Protein AF-A0A5M8QK74-F1 (afdb_monomer)

Organism: NCBI:txid2599924

Structure (mmCIF, N/CA/C/O backbone):
data_AF-A0A5M8QK74-F1
#
_entry.id   AF-A0A5M8QK74-F1
#
loop_
_atom_site.group_PDB
_atom_site.id
_atom_site.type_symbol
_atom_site.label_atom_id
_atom_site.label_alt_id
_atom_site.label_comp_id
_atom_site.label_asym_id
_atom_site.label_entity_id
_atom_site.label_seq_id
_atom_site.pdbx_PDB_ins_code
_atom_site.Cartn_x
_atom_site.Cartn_y
_atom_site.Cartn_z
_atom_site.occupancy
_atom_site.B_iso_or_equiv
_atom_site.auth_seq_id
_atom_site.auth_comp_id
_atom_site.auth_asym_id
_atom_site.auth_atom_id
_atom_site.pdbx_PDB_model_num
ATOM 1 N N . MET A 1 1 ? 12.261 -15.700 -29.988 1.00 58.34 1 MET A N 1
ATOM 2 C CA . MET A 1 1 ? 12.364 -14.852 -28.779 1.00 58.34 1 MET A CA 1
ATOM 3 C C . MET A 1 1 ? 12.020 -13.424 -29.218 1.00 58.34 1 MET A C 1
ATOM 5 O O . MET A 1 1 ? 11.714 -13.275 -30.399 1.00 58.34 1 MET A O 1
ATOM 9 N N . PRO A 1 2 ? 11.923 -12.381 -28.375 1.00 61.53 2 PRO A N 1
ATOM 10 C CA . PRO A 1 2 ? 11.774 -11.027 -28.904 1.00 61.53 2 PRO A CA 1
ATOM 11 C C . PRO A 1 2 ? 13.065 -10.671 -29.660 1.00 61.53 2 PRO A C 1
ATOM 13 O O . PRO A 1 2 ? 14.041 -10.222 -29.075 1.00 61.53 2 PRO A O 1
ATOM 16 N N . GLU A 1 3 ? 13.102 -10.943 -30.965 1.00 70.06 3 GLU A N 1
ATOM 17 C CA . GLU A 1 3 ? 14.288 -10.714 -31.807 1.00 70.06 3 GLU A CA 1
ATOM 18 C C . GLU A 1 3 ? 14.512 -9.213 -32.080 1.00 70.06 3 GLU A C 1
ATOM 20 O O . GLU A 1 3 ? 15.514 -8.814 -32.667 1.00 70.06 3 GLU A O 1
ATOM 25 N N . SER A 1 4 ? 13.580 -8.354 -31.643 1.00 81.44 4 SER A N 1
ATOM 26 C CA . SER A 1 4 ? 13.716 -6.902 -31.691 1.00 81.44 4 SER A CA 1
ATOM 27 C C . SER A 1 4 ? 14.282 -6.366 -30.373 1.00 81.44 4 SER A C 1
ATOM 29 O O . SER A 1 4 ? 13.792 -6.679 -29.286 1.00 81.44 4 SER A O 1
ATOM 31 N N . TRP A 1 5 ? 15.291 -5.493 -30.471 1.00 81.19 5 TRP A N 1
ATOM 32 C CA . TRP A 1 5 ? 15.903 -4.788 -29.333 1.00 81.19 5 TRP A CA 1
ATOM 33 C C . TRP A 1 5 ? 14.853 -4.178 -28.384 1.00 81.19 5 TRP A C 1
ATOM 35 O O . TRP A 1 5 ? 14.966 -4.260 -27.163 1.00 81.19 5 TRP A O 1
ATOM 45 N N . TRP A 1 6 ? 13.774 -3.647 -28.961 1.00 82.31 6 TRP A N 1
ATOM 46 C CA . TRP A 1 6 ? 12.661 -3.043 -28.233 1.00 82.31 6 TRP A CA 1
ATOM 47 C C . TRP A 1 6 ? 11.795 -4.066 -27.475 1.00 82.31 6 TRP A C 1
ATOM 49 O O . TRP A 1 6 ? 11.331 -3.792 -26.369 1.00 82.31 6 TRP A O 1
ATOM 59 N N . GLY A 1 7 ? 11.611 -5.270 -28.029 1.00 87.12 7 GLY A N 1
ATOM 60 C CA . GLY A 1 7 ? 10.851 -6.346 -27.390 1.00 87.12 7 GLY A CA 1
ATOM 61 C C . GLY A 1 7 ? 11.524 -6.867 -26.119 1.00 87.12 7 GLY A C 1
ATOM 62 O O . GLY A 1 7 ? 10.855 -7.055 -25.103 1.00 87.12 7 GLY A O 1
ATOM 63 N N . ASN A 1 8 ? 12.851 -7.022 -26.139 1.00 87.00 8 ASN A N 1
ATOM 64 C CA . ASN A 1 8 ? 13.613 -7.433 -24.953 1.00 87.00 8 ASN A CA 1
ATOM 65 C C . ASN A 1 8 ? 13.589 -6.367 -23.850 1.00 87.00 8 ASN A C 1
ATOM 67 O O . ASN A 1 8 ? 13.465 -6.712 -22.671 1.00 87.00 8 ASN A O 1
ATOM 71 N N . ALA A 1 9 ? 13.654 -5.083 -24.216 1.00 87.31 9 ALA A N 1
ATOM 72 C CA . ALA A 1 9 ? 13.571 -3.984 -23.257 1.00 87.31 9 ALA A CA 1
ATOM 73 C C . ALA A 1 9 ? 12.228 -3.976 -22.503 1.00 87.31 9 ALA A C 1
ATOM 75 O O . ALA A 1 9 ? 12.214 -3.873 -21.276 1.00 87.31 9 ALA A O 1
ATOM 76 N N . ILE A 1 10 ? 11.104 -4.162 -23.207 1.00 89.75 10 ILE A N 1
ATOM 77 C CA . ILE A 1 10 ? 9.777 -4.226 -22.572 1.00 89.75 10 ILE A CA 1
ATOM 78 C C . ILE A 1 10 ? 9.654 -5.457 -21.678 1.00 89.75 10 ILE A C 1
ATOM 80 O O . ILE A 1 10 ? 9.248 -5.331 -20.524 1.00 89.75 10 ILE A O 1
ATOM 84 N N . PHE A 1 11 ? 10.024 -6.638 -22.179 1.00 90.25 11 PHE A N 1
ATOM 85 C CA . PHE A 1 11 ? 9.902 -7.875 -21.404 1.00 90.25 11 PHE A CA 1
ATOM 86 C C . PHE A 1 11 ? 10.744 -7.859 -20.126 1.00 90.25 11 PHE A C 1
ATOM 88 O O . PHE A 1 11 ? 10.318 -8.401 -19.108 1.00 90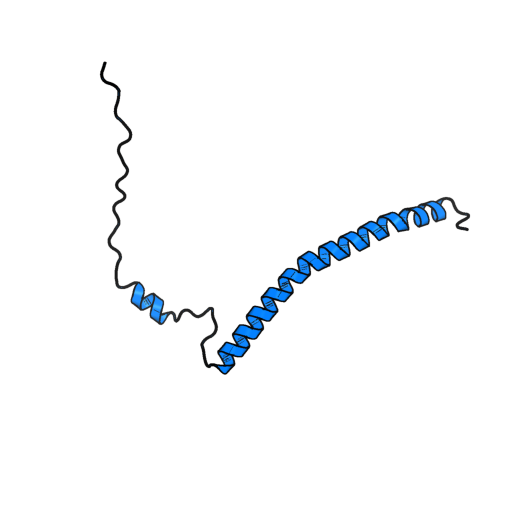.25 11 PHE A O 1
ATOM 95 N N . SER A 1 12 ? 11.894 -7.186 -20.150 1.00 88.31 12 SER A N 1
ATOM 96 C CA . SER A 1 12 ? 12.757 -7.029 -18.973 1.00 88.31 12 SER A CA 1
ATOM 97 C C . SER A 1 12 ? 12.195 -6.044 -17.942 1.00 88.31 12 SER A C 1
ATOM 99 O O . SER A 1 12 ? 12.542 -6.124 -16.766 1.00 88.31 12 SER A O 1
ATOM 101 N N . LEU A 1 13 ? 11.305 -5.135 -18.351 1.00 93.25 13 LEU A N 1
ATOM 102 C CA . LEU A 1 13 ? 10.649 -4.168 -17.467 1.00 93.25 13 LEU A CA 1
ATOM 103 C C . LEU A 1 13 ? 9.394 -4.743 -16.784 1.00 93.25 13 LEU A C 1
ATOM 105 O O . LEU A 1 13 ? 9.019 -4.309 -15.697 1.00 93.25 13 LEU A O 1
ATOM 109 N N . ILE A 1 14 ? 8.757 -5.754 -17.384 1.00 94.94 14 ILE A N 1
ATOM 110 C CA . ILE A 1 14 ? 7.601 -6.453 -16.798 1.00 94.94 14 ILE A CA 1
ATOM 111 C C . ILE A 1 14 ? 7.857 -6.919 -15.354 1.00 94.94 14 ILE A C 1
ATOM 113 O O . ILE A 1 14 ? 7.023 -6.608 -14.503 1.00 94.94 14 ILE A O 1
ATOM 117 N N . PRO A 1 15 ? 8.958 -7.623 -15.015 1.00 94.06 15 PRO A N 1
ATOM 118 C CA . PRO A 1 15 ? 9.156 -8.116 -13.653 1.00 94.06 15 PRO A CA 1
ATOM 119 C C . PRO A 1 15 ? 9.217 -6.998 -12.603 1.00 94.06 15 PRO A C 1
ATOM 121 O O . PRO A 1 15 ? 8.674 -7.168 -11.514 1.00 94.06 15 PRO A O 1
ATOM 124 N N . THR A 1 16 ? 9.797 -5.834 -12.910 1.00 96.81 16 THR A N 1
ATOM 125 C CA . THR A 1 16 ? 9.879 -4.724 -11.943 1.00 96.81 16 THR A CA 1
ATOM 126 C C . THR A 1 16 ? 8.530 -4.040 -11.746 1.00 96.81 16 THR A C 1
ATOM 128 O O . THR A 1 16 ? 8.126 -3.794 -10.608 1.00 96.81 16 THR A O 1
ATOM 131 N N . ILE A 1 17 ? 7.791 -3.798 -12.833 1.00 97.12 17 ILE A N 1
ATOM 132 C CA . ILE A 1 17 ? 6.430 -3.249 -12.764 1.00 97.12 17 ILE A CA 1
ATOM 133 C C . ILE A 1 17 ? 5.509 -4.221 -12.029 1.00 97.12 17 ILE A C 1
ATOM 135 O O . ILE A 1 17 ? 4.714 -3.793 -11.198 1.00 97.12 17 ILE A O 1
ATOM 139 N N . MET A 1 18 ? 5.634 -5.523 -12.288 1.00 97.69 18 MET A N 1
ATOM 140 C CA . MET A 1 18 ? 4.834 -6.552 -11.630 1.00 97.69 18 MET A CA 1
ATOM 141 C C . MET A 1 18 ? 5.067 -6.557 -10.117 1.00 97.69 18 MET A C 1
ATOM 143 O O . MET A 1 18 ? 4.099 -6.555 -9.358 1.00 97.69 18 MET A O 1
ATOM 147 N N . LEU A 1 19 ? 6.325 -6.470 -9.671 1.00 97.31 19 LEU A N 1
ATOM 148 C CA . LEU A 1 19 ? 6.649 -6.308 -8.250 1.00 97.31 19 LEU A CA 1
ATOM 149 C C . LEU A 1 19 ? 6.024 -5.033 -7.665 1.00 97.31 19 LEU A C 1
ATOM 151 O O . LEU A 1 19 ? 5.406 -5.088 -6.601 1.00 97.31 19 LEU A O 1
ATOM 155 N N . GLY A 1 20 ? 6.132 -3.903 -8.370 1.00 97.69 20 GLY A N 1
ATOM 156 C CA . GLY A 1 20 ? 5.525 -2.638 -7.950 1.00 97.69 20 GLY A CA 1
ATOM 157 C C . GLY A 1 20 ? 3.999 -2.708 -7.852 1.00 97.69 20 GLY A C 1
ATOM 158 O O . GLY A 1 20 ? 3.416 -2.197 -6.896 1.00 97.69 20 GLY A O 1
ATOM 159 N N . LEU A 1 21 ? 3.347 -3.391 -8.794 1.00 98.06 21 LEU A N 1
ATOM 160 C CA . LEU A 1 21 ? 1.896 -3.556 -8.833 1.00 98.06 21 LEU A CA 1
ATOM 161 C C . LEU A 1 21 ? 1.403 -4.446 -7.688 1.00 98.06 21 LEU A C 1
ATOM 163 O O . LEU A 1 21 ? 0.420 -4.109 -7.028 1.00 98.06 21 LEU A O 1
ATOM 167 N N . ILE A 1 22 ? 2.111 -5.547 -7.416 1.00 97.62 22 ILE A N 1
ATOM 168 C CA . ILE A 1 22 ? 1.825 -6.430 -6.280 1.00 97.62 22 ILE A CA 1
ATOM 169 C C . ILE A 1 22 ? 1.995 -5.658 -4.970 1.00 97.62 22 ILE A C 1
ATOM 171 O O . ILE A 1 22 ? 1.090 -5.658 -4.136 1.00 97.62 22 ILE A O 1
ATOM 175 N N . PHE A 1 23 ? 3.113 -4.947 -4.802 1.00 96.88 23 PHE A N 1
ATOM 176 C CA . PHE A 1 23 ? 3.368 -4.131 -3.616 1.00 96.88 23 PHE A CA 1
ATOM 177 C C . PHE A 1 23 ? 2.283 -3.065 -3.409 1.00 96.88 23 PHE A C 1
ATOM 179 O O . PHE A 1 23 ? 1.736 -2.928 -2.313 1.00 96.88 23 PHE A O 1
ATOM 186 N N . TRP A 1 24 ? 1.909 -2.356 -4.476 1.00 96.56 24 TRP A N 1
ATOM 187 C CA . TRP A 1 24 ? 0.827 -1.378 -4.444 1.00 96.56 24 TRP A CA 1
ATOM 188 C C . TRP A 1 24 ? -0.512 -2.017 -4.065 1.00 96.56 24 TRP A C 1
ATOM 190 O O . TRP A 1 24 ? -1.242 -1.455 -3.249 1.00 96.56 24 TRP A O 1
ATOM 200 N N . MET A 1 25 ? -0.825 -3.203 -4.594 1.00 96.56 25 MET A N 1
ATOM 201 C CA . MET A 1 25 ? -2.045 -3.938 -4.257 1.00 96.56 25 MET A CA 1
ATOM 202 C C . MET A 1 25 ? -2.084 -4.330 -2.774 1.00 96.56 25 MET A C 1
ATOM 204 O O . MET A 1 25 ? -3.125 -4.180 -2.132 1.00 96.56 25 MET A O 1
ATOM 208 N N . VAL A 1 26 ? -0.955 -4.759 -2.203 1.00 95.56 26 VAL A N 1
ATOM 209 C CA . VAL A 1 26 ? -0.842 -5.070 -0.768 1.00 95.56 26 VAL A CA 1
ATOM 210 C C . VAL A 1 26 ? -1.069 -3.815 0.080 1.00 95.56 26 VAL A C 1
ATOM 212 O O . VAL A 1 26 ? -1.934 -3.824 0.958 1.00 95.56 26 VAL A O 1
ATOM 215 N N . LEU A 1 27 ? -0.383 -2.703 -0.216 1.00 94.81 27 LEU A N 1
ATOM 216 C CA . LEU A 1 27 ? -0.597 -1.426 0.485 1.00 94.81 27 LEU A CA 1
ATOM 217 C C . LEU A 1 27 ? -2.053 -0.952 0.371 1.00 94.81 27 LEU A C 1
ATOM 219 O O . LEU A 1 27 ? -2.668 -0.545 1.359 1.00 94.81 27 LEU A O 1
ATOM 223 N N . ARG A 1 28 ? -2.632 -1.047 -0.829 1.00 92.88 28 ARG A N 1
ATOM 224 C CA . ARG A 1 28 ? -4.033 -0.721 -1.117 1.00 92.88 28 ARG A CA 1
ATOM 225 C C . ARG A 1 28 ? -4.985 -1.546 -0.255 1.00 92.88 28 ARG A C 1
ATOM 227 O O . ARG A 1 28 ? -5.959 -0.979 0.246 1.00 92.88 28 ARG A O 1
ATOM 234 N N . MET A 1 29 ? -4.734 -2.848 -0.106 1.00 91.38 29 MET A N 1
ATOM 235 C CA . MET A 1 29 ? -5.553 -3.740 0.715 1.00 91.38 29 MET A CA 1
ATOM 236 C C . MET A 1 29 ? -5.455 -3.396 2.197 1.00 91.38 29 MET A C 1
ATOM 238 O O . MET A 1 29 ? -6.495 -3.279 2.838 1.00 91.38 29 MET A O 1
ATOM 242 N N . ILE A 1 30 ? -4.253 -3.149 2.721 1.00 88.56 30 ILE A N 1
ATOM 243 C CA . ILE A 1 30 ? -4.054 -2.782 4.132 1.00 88.56 30 ILE A CA 1
ATOM 244 C C . ILE A 1 30 ? -4.809 -1.484 4.459 1.00 88.56 30 ILE A C 1
ATOM 246 O O . ILE A 1 30 ? -5.623 -1.448 5.380 1.00 88.56 30 ILE A O 1
ATOM 250 N N . ILE A 1 31 ? -4.621 -0.438 3.647 1.00 86.81 31 ILE A N 1
ATOM 251 C CA . ILE A 1 31 ? -5.256 0.874 3.864 1.00 86.81 31 ILE A CA 1
ATOM 252 C C . ILE A 1 31 ? -6.786 0.800 3.703 1.00 86.81 31 ILE A C 1
ATOM 254 O O . ILE A 1 31 ? -7.536 1.509 4.378 1.00 86.81 31 ILE A O 1
ATOM 258 N N . ARG A 1 32 ? -7.290 -0.039 2.790 1.00 80.31 32 ARG A N 1
ATOM 259 C CA . ARG A 1 32 ? -8.737 -0.203 2.555 1.00 80.31 32 ARG A CA 1
ATOM 260 C C . ARG A 1 32 ? -9.403 -1.110 3.591 1.00 80.31 32 ARG A C 1
ATOM 262 O O . ARG A 1 32 ? -10.570 -0.878 3.905 1.00 80.31 32 ARG A O 1
ATOM 269 N N . GLY A 1 33 ? -8.685 -2.110 4.094 1.00 75.38 33 GLY A N 1
ATOM 270 C CA . GLY A 1 33 ? -9.172 -3.091 5.060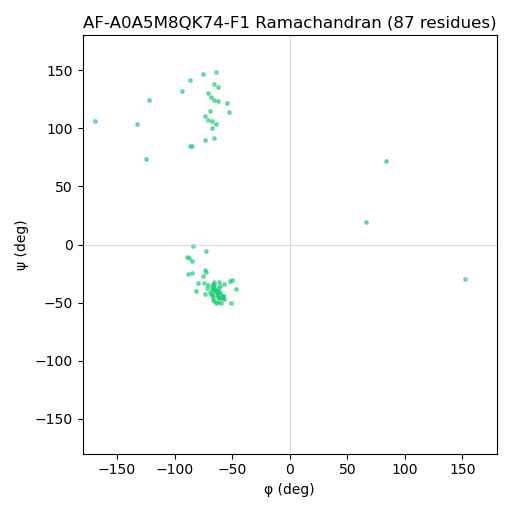 1.00 75.38 33 GLY A CA 1
ATOM 271 C C . GLY A 1 33 ? -9.584 -2.453 6.385 1.00 75.38 33 GLY A C 1
ATOM 272 O O . GLY A 1 33 ? -10.699 -2.699 6.842 1.00 75.38 33 GLY A O 1
ATOM 273 N N . ASP A 1 34 ? -8.768 -1.540 6.930 1.00 69.62 34 ASP A N 1
ATOM 274 C CA . ASP A 1 34 ? -9.059 -0.848 8.204 1.00 69.62 34 ASP A CA 1
ATOM 275 C C . ASP 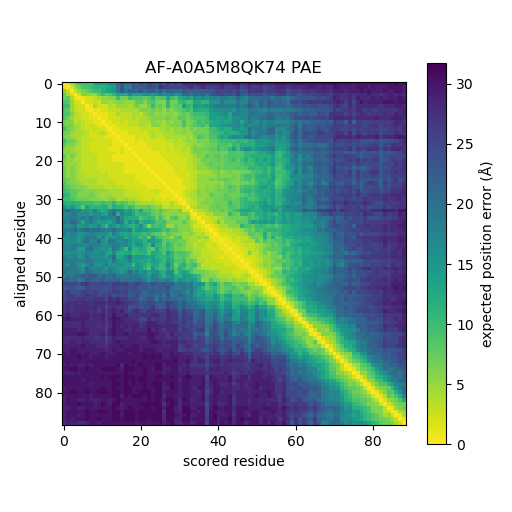A 1 34 ? -10.402 -0.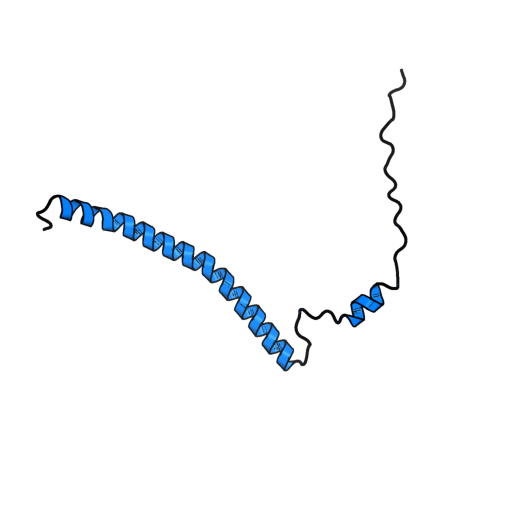090 8.179 1.00 69.62 34 ASP A C 1
ATOM 277 O O . ASP A 1 34 ? -11.158 -0.063 9.151 1.00 69.62 34 ASP A O 1
ATOM 281 N N . ARG A 1 35 ? -10.777 0.459 7.016 1.00 69.00 35 ARG A N 1
ATOM 282 C CA . ARG A 1 35 ? -12.042 1.190 6.852 1.00 69.00 35 ARG A CA 1
ATOM 283 C C . ARG A 1 35 ? -13.284 0.300 6.836 1.00 69.00 35 ARG A C 1
ATOM 285 O O . ARG A 1 35 ? -14.371 0.806 7.100 1.00 69.00 35 ARG A O 1
ATOM 292 N N . THR A 1 36 ? -13.152 -0.977 6.487 1.00 68.75 36 THR A N 1
ATOM 293 C CA . THR A 1 36 ? -14.299 -1.898 6.395 1.00 68.75 36 THR A CA 1
ATOM 294 C C . THR A 1 36 ? -14.670 -2.427 7.775 1.00 68.75 36 THR A C 1
ATOM 296 O O . THR A 1 36 ? -15.847 -2.446 8.116 1.00 68.75 36 THR A O 1
ATOM 299 N N . ALA A 1 37 ? -13.668 -2.733 8.605 1.00 66.75 37 ALA A N 1
ATOM 300 C CA . ALA A 1 37 ? -13.880 -3.204 9.970 1.00 66.75 37 ALA A CA 1
ATOM 301 C C . ALA A 1 37 ? -14.712 -2.211 10.797 1.00 66.75 37 ALA A C 1
ATOM 303 O O . ALA A 1 37 ? -15.698 -2.597 11.411 1.00 66.75 37 ALA A O 1
ATOM 304 N N . ARG A 1 38 ? -14.385 -0.913 10.742 1.00 73.56 38 ARG A N 1
ATOM 305 C CA . ARG A 1 38 ? -15.126 0.128 11.478 1.00 73.56 38 ARG A CA 1
ATOM 306 C C . ARG A 1 38 ? -16.587 0.254 11.030 1.00 73.56 38 ARG A C 1
ATOM 308 O O . ARG A 1 38 ? -17.469 0.380 11.865 1.00 73.56 38 ARG A O 1
ATOM 315 N N . ARG A 1 39 ? -16.847 0.160 9.720 1.00 72.00 39 ARG A N 1
ATOM 316 C CA . ARG A 1 39 ? -18.202 0.297 9.155 1.00 72.00 39 ARG A CA 1
ATOM 317 C C . ARG A 1 39 ? -19.131 -0.846 9.542 1.00 72.00 39 ARG A C 1
ATOM 319 O O . ARG A 1 39 ? -20.310 -0.602 9.761 1.00 72.00 39 ARG A O 1
ATOM 326 N N . GLU A 1 40 ? -18.614 -2.068 9.608 1.00 77.69 40 GLU A N 1
ATOM 327 C CA . GLU A 1 40 ? -19.420 -3.219 10.019 1.00 77.69 40 GLU A CA 1
ATOM 328 C C . GLU A 1 40 ? -19.728 -3.180 11.522 1.00 77.69 40 GLU A C 1
ATOM 330 O O . GLU A 1 40 ? -20.860 -3.457 11.902 1.00 77.69 40 GLU A O 1
ATOM 335 N N . TYR A 1 41 ? -18.793 -2.739 12.375 1.00 73.00 41 TYR A N 1
ATOM 336 C CA . TYR A 1 41 ? -19.090 -2.525 13.800 1.00 73.00 41 TYR A CA 1
ATOM 337 C C . TYR A 1 41 ? -20.178 -1.466 14.016 1.00 73.00 41 TYR A C 1
ATOM 339 O O . TYR A 1 41 ? -21.125 -1.714 14.762 1.00 73.00 41 TYR A O 1
ATOM 347 N N . ASP A 1 42 ? -20.087 -0.324 13.326 1.00 76.62 42 ASP A N 1
ATOM 348 C CA . ASP A 1 42 ? -21.095 0.742 13.420 1.00 76.62 42 ASP A CA 1
ATOM 349 C C . ASP A 1 42 ? -22.473 0.261 12.932 1.00 76.62 42 ASP A C 1
ATOM 351 O O . ASP A 1 42 ? -23.509 0.612 13.501 1.00 76.62 42 ASP A O 1
ATOM 355 N N . ARG A 1 43 ? -22.490 -0.575 11.887 1.00 80.19 43 ARG A N 1
ATOM 356 C CA . ARG A 1 43 ? -23.709 -1.177 11.347 1.00 80.19 43 ARG A CA 1
ATOM 357 C C . ARG A 1 43 ? -24.342 -2.159 12.332 1.00 80.19 43 ARG A C 1
ATOM 359 O O . ARG A 1 43 ? -25.542 -2.069 12.573 1.00 80.19 43 ARG A O 1
ATOM 366 N N . ILE A 1 44 ? -23.550 -3.054 12.917 1.00 81.38 44 ILE A N 1
ATOM 367 C CA . ILE A 1 44 ? -24.036 -4.045 13.887 1.00 81.38 44 ILE A CA 1
ATOM 368 C C . ILE A 1 44 ? -24.587 -3.342 15.136 1.00 81.38 44 ILE A C 1
ATOM 370 O O . ILE A 1 44 ? -25.689 -3.656 15.577 1.00 81.38 44 ILE A O 1
ATOM 374 N N . GLU A 1 45 ? -23.897 -2.325 15.658 1.00 78.06 45 GLU A N 1
ATOM 375 C CA . GLU A 1 45 ? -24.370 -1.570 16.828 1.00 78.06 45 GLU A CA 1
ATOM 376 C C . GLU A 1 45 ? -25.661 -0.774 16.528 1.00 78.06 45 GLU A C 1
ATOM 378 O O . G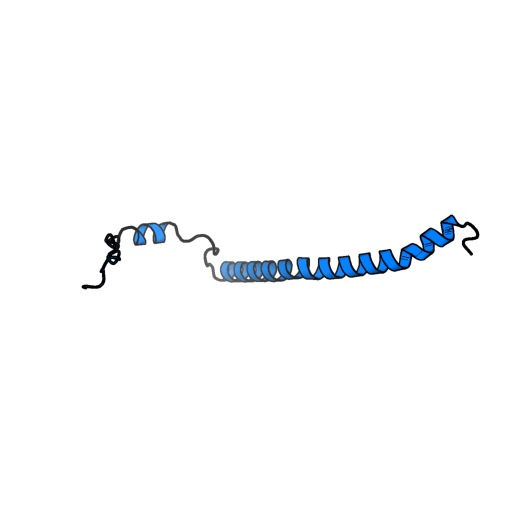LU A 1 45 ? -26.511 -0.582 17.403 1.00 78.06 45 GLU A O 1
ATOM 383 N N . ALA A 1 46 ? -25.841 -0.303 15.289 1.00 79.56 46 ALA A N 1
ATOM 384 C CA . ALA A 1 46 ? -27.082 0.336 14.851 1.00 79.56 46 ALA A CA 1
ATOM 385 C C . ALA A 1 46 ? -28.243 -0.667 14.745 1.00 79.56 46 ALA A C 1
ATOM 387 O O . ALA A 1 46 ? -29.357 -0.359 15.172 1.00 79.56 46 ALA A O 1
ATOM 388 N N . GLU A 1 47 ? -27.986 -1.868 14.228 1.00 80.69 47 GLU A N 1
ATOM 389 C CA . GLU A 1 47 ? -28.975 -2.948 14.141 1.00 80.69 47 GLU A CA 1
ATOM 390 C C . GLU A 1 47 ? -29.389 -3.455 15.539 1.00 80.69 47 GLU A C 1
ATOM 392 O O . GLU A 1 47 ? -30.577 -3.687 15.787 1.00 80.69 47 GLU A O 1
ATOM 397 N N . GLU A 1 48 ? -28.451 -3.544 16.489 1.00 79.38 48 GLU A N 1
ATOM 398 C CA . GLU A 1 48 ? -28.734 -3.892 17.888 1.00 79.38 48 GLU A CA 1
ATOM 399 C C . GLU A 1 48 ? -29.535 -2.802 18.613 1.00 79.38 48 GLU A C 1
ATOM 401 O O . GLU A 1 48 ? -30.518 -3.118 19.288 1.00 79.38 48 GLU A O 1
ATOM 406 N N . ARG A 1 49 ? -29.198 -1.515 18.431 1.00 71.81 49 ARG A N 1
ATOM 407 C CA . ARG A 1 49 ? -29.991 -0.410 19.006 1.00 71.81 49 ARG A CA 1
ATOM 408 C C . ARG A 1 49 ? -31.386 -0.315 18.410 1.00 71.81 49 ARG A C 1
ATOM 410 O O . ARG A 1 49 ? -32.328 -0.070 19.159 1.00 71.81 49 ARG A O 1
ATOM 417 N N . ALA A 1 50 ? -31.533 -0.547 17.107 1.00 76.38 50 ALA A N 1
ATOM 418 C CA . ALA A 1 50 ? -32.839 -0.577 16.458 1.00 76.38 50 ALA A CA 1
ATOM 419 C C . ALA A 1 50 ? -33.715 -1.706 17.024 1.00 76.38 50 ALA A C 1
ATOM 421 O O . ALA A 1 50 ? -34.891 -1.485 17.312 1.00 76.38 50 ALA A O 1
ATOM 422 N N . LYS A 1 51 ? -33.138 -2.891 17.266 1.00 73.06 51 LYS A N 1
ATOM 423 C CA . LYS A 1 51 ? -33.832 -3.992 17.957 1.00 73.06 51 LYS A CA 1
ATOM 424 C C . LYS A 1 51 ? -34.149 -3.683 19.420 1.00 73.06 51 LYS A C 1
ATOM 426 O O . LYS A 1 51 ? -35.181 -4.124 19.914 1.0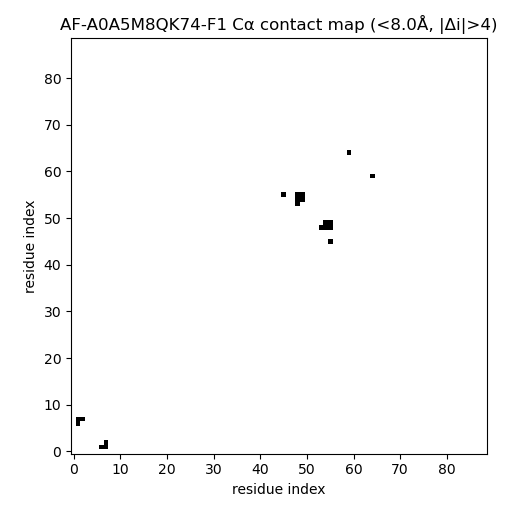0 73.06 51 LYS A O 1
ATOM 431 N N . ALA A 1 52 ? -33.283 -2.938 20.098 1.00 76.69 52 ALA A N 1
ATOM 432 C CA . ALA A 1 52 ? -33.466 -2.526 21.486 1.00 76.69 52 ALA A CA 1
ATOM 433 C C . ALA A 1 52 ? -34.336 -1.261 21.652 1.00 76.69 52 ALA A C 1
ATOM 435 O O . ALA A 1 52 ? -34.560 -0.831 22.781 1.00 76.69 52 ALA A O 1
ATOM 436 N N . GLY A 1 53 ? -34.815 -0.651 20.559 1.00 72.44 53 GLY A N 1
ATOM 437 C CA . GLY A 1 53 ? -35.612 0.582 20.592 1.00 72.44 53 GLY A CA 1
ATOM 438 C C . GLY A 1 53 ? -34.852 1.817 21.095 1.00 72.44 53 GLY A C 1
ATOM 439 O O . GLY A 1 53 ? -35.473 2.784 21.532 1.00 72.44 53 GLY A O 1
ATOM 440 N N . LEU A 1 54 ? -33.517 1.787 21.070 1.00 70.50 54 LEU A N 1
ATOM 441 C CA . LEU A 1 54 ? -32.652 2.874 21.533 1.00 70.50 54 LEU A CA 1
ATOM 442 C C . LEU A 1 54 ? -32.413 3.897 20.407 1.00 70.50 54 LEU A C 1
ATOM 444 O O . LEU A 1 54 ? -32.216 3.496 19.256 1.00 70.50 54 LEU A O 1
ATOM 448 N N . PRO A 1 55 ? -32.374 5.208 20.715 1.00 68.88 55 PRO A N 1
ATOM 449 C CA . PRO A 1 55 ? -32.130 6.239 19.713 1.00 68.88 55 PRO A CA 1
ATOM 450 C C . PRO A 1 55 ? -30.718 6.118 19.101 1.00 68.88 55 PRO A C 1
ATOM 452 O O . PRO A 1 55 ? -29.778 5.677 19.778 1.00 68.88 55 PRO A O 1
ATOM 455 N N . PRO A 1 56 ? -30.540 6.493 17.820 1.00 73.25 56 PRO A N 1
ATOM 456 C CA . PRO A 1 56 ? -29.258 6.403 17.130 1.00 73.25 56 PRO A CA 1
ATOM 457 C C . PRO A 1 56 ? -28.194 7.289 17.795 1.00 73.25 56 PRO A C 1
ATOM 459 O O . PRO A 1 56 ? -28.424 8.448 18.144 1.00 73.25 56 PRO A O 1
ATOM 462 N N . LYS A 1 57 ? -26.986 6.738 17.965 1.00 65.12 57 LYS A N 1
ATOM 463 C CA . LYS A 1 57 ? -25.861 7.441 18.595 1.00 65.12 57 LYS A CA 1
ATOM 464 C C . LYS A 1 57 ? -25.410 8.598 17.703 1.00 65.12 57 LYS A C 1
ATOM 466 O O . LYS A 1 57 ? -24.795 8.393 16.664 1.00 65.12 57 LYS A O 1
ATOM 471 N N . GLY A 1 58 ? -25.739 9.811 18.126 1.00 65.00 58 GLY A N 1
ATOM 472 C CA . GLY A 1 58 ? -25.498 11.052 17.385 1.00 65.00 58 GLY A CA 1
ATOM 473 C C . GLY A 1 58 ? -26.526 12.120 17.739 1.00 65.00 58 GLY A C 1
ATOM 474 O O . GLY A 1 58 ? -26.197 13.301 17.816 1.00 65.00 58 GLY A O 1
ATOM 475 N N . GLU A 1 59 ? -27.730 11.694 18.101 1.00 61.31 59 GLU A N 1
ATOM 476 C CA . GLU A 1 59 ? -28.713 12.549 18.745 1.00 61.31 59 GLU A CA 1
ATOM 477 C C . GLU A 1 59 ? -28.446 12.509 20.250 1.00 61.31 59 GLU A C 1
ATOM 479 O O . GLU A 1 59 ? -29.040 11.734 20.996 1.00 61.31 59 GLU A O 1
ATOM 484 N N . ARG A 1 60 ? -27.519 13.353 20.733 1.00 54.44 60 ARG A N 1
ATOM 485 C CA . ARG A 1 60 ? -27.733 13.882 22.087 1.00 54.44 60 ARG A CA 1
ATOM 486 C C . ARG A 1 60 ? -29.126 14.499 22.028 1.00 54.44 60 ARG A C 1
ATOM 488 O O . ARG A 1 60 ? -29.313 15.363 21.168 1.00 54.44 60 ARG A O 1
ATOM 495 N N . PRO A 1 61 ? -30.086 14.079 22.867 1.00 57.31 61 PRO A N 1
ATOM 496 C CA . PRO A 1 61 ? -31.339 14.799 22.960 1.00 57.31 61 PRO A CA 1
ATOM 497 C C . PRO A 1 61 ? -30.954 16.247 23.230 1.00 57.31 61 PRO A C 1
ATOM 499 O O . PRO A 1 61 ? -30.322 16.526 24.250 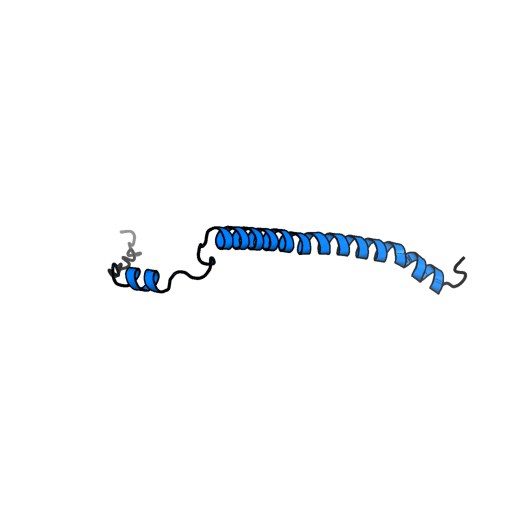1.00 57.31 61 PRO A O 1
ATOM 502 N N . LEU A 1 62 ? -31.238 17.146 22.286 1.00 57.03 62 LEU A N 1
ATOM 503 C CA . LEU A 1 62 ? -30.983 18.580 22.444 1.00 57.03 62 LEU A CA 1
ATOM 504 C C . LEU A 1 62 ? -31.573 19.057 23.791 1.00 57.03 62 LEU A C 1
ATOM 506 O O . LEU A 1 62 ? -30.928 19.801 24.514 1.00 57.03 62 LEU A O 1
ATOM 510 N N . ALA A 1 63 ? -32.658 18.402 24.226 1.00 55.00 63 ALA A N 1
ATOM 511 C CA . ALA A 1 63 ? -33.287 18.507 25.540 1.00 55.00 63 ALA A CA 1
ATOM 512 C C . ALA A 1 63 ? -32.374 18.321 26.778 1.00 55.00 63 ALA A C 1
ATOM 514 O O . ALA A 1 63 ? -32.643 18.916 27.816 1.00 55.00 63 ALA A O 1
ATOM 515 N N . ALA A 1 64 ? -31.316 17.501 26.721 1.00 54.34 64 ALA A N 1
ATOM 516 C CA . ALA A 1 64 ? -30.404 17.291 27.856 1.00 54.34 64 ALA A CA 1
ATOM 517 C C . ALA A 1 64 ? -29.252 18.311 27.889 1.00 54.34 64 ALA A C 1
ATOM 519 O O . ALA A 1 64 ? -28.696 18.577 28.952 1.00 54.34 64 ALA A O 1
ATOM 520 N N . ALA A 1 65 ? -28.893 18.878 26.731 1.00 55.94 65 ALA A N 1
ATOM 521 C CA . ALA A 1 65 ? -27.918 19.963 26.647 1.00 55.94 65 ALA A CA 1
ATOM 522 C C . ALA A 1 65 ? -28.522 21.292 27.128 1.00 55.94 65 ALA A C 1
ATOM 524 O O . ALA A 1 65 ? -27.822 22.067 27.775 1.00 55.94 65 ALA A O 1
ATOM 525 N N . ASP A 1 66 ? -29.821 21.496 26.895 1.00 51.94 66 ASP A N 1
ATOM 526 C CA . ASP A 1 66 ? -30.556 22.666 27.383 1.00 51.94 66 ASP A CA 1
ATOM 527 C C . ASP A 1 66 ? -30.664 22.673 28.923 1.00 51.94 66 ASP A C 1
ATOM 529 O O . ASP A 1 66 ? -30.509 23.717 29.547 1.00 51.94 66 ASP A O 1
ATOM 533 N N . ALA A 1 67 ? -30.811 21.504 29.560 1.00 54.34 67 ALA A N 1
ATOM 534 C CA . ALA A 1 67 ? -30.897 21.384 31.021 1.00 54.34 67 ALA A CA 1
ATOM 535 C C . ALA A 1 67 ? -29.550 21.560 31.756 1.00 54.34 67 ALA A C 1
ATOM 537 O O . ALA A 1 67 ? -29.524 21.959 32.917 1.00 54.34 67 ALA A O 1
ATOM 538 N N . ALA A 1 68 ? -28.425 21.254 31.101 1.00 54.62 68 ALA A N 1
ATOM 539 C CA . ALA A 1 68 ? -27.087 21.382 31.689 1.00 54.62 68 ALA A CA 1
ATOM 540 C C . ALA A 1 68 ? -26.474 22.783 31.510 1.00 54.62 68 ALA A C 1
ATOM 542 O O . ALA A 1 68 ? -25.457 23.083 32.127 1.00 54.62 68 ALA A O 1
ATOM 543 N N . ALA A 1 69 ? -27.068 23.635 30.667 1.00 55.34 69 ALA A N 1
ATOM 544 C CA . ALA A 1 69 ? -26.618 25.010 30.451 1.00 55.34 69 ALA A CA 1
ATOM 545 C C . ALA A 1 69 ? -27.185 26.010 31.483 1.00 55.34 69 ALA A C 1
ATOM 547 O O . ALA A 1 69 ? -26.673 27.123 31.588 1.00 55.34 69 ALA A O 1
ATOM 548 N N . GLU A 1 70 ? -28.209 25.627 32.255 1.00 57.31 70 GLU A N 1
ATOM 549 C CA . GLU A 1 70 ? -28.826 26.483 33.285 1.00 57.31 70 GLU A CA 1
ATOM 550 C C . GLU A 1 70 ? -28.183 26.367 34.680 1.00 57.31 70 GLU A C 1
ATOM 552 O O . GLU A 1 70 ? -28.450 27.201 35.545 1.00 57.31 70 GLU A O 1
ATOM 557 N N . GLY A 1 71 ? -27.306 25.386 34.913 1.00 57.50 71 GLY A N 1
ATOM 558 C CA . GLY A 1 71 ? -26.593 25.214 36.180 1.00 57.50 71 GLY A CA 1
ATOM 559 C C . GLY A 1 71 ? -25.085 25.227 35.969 1.00 57.50 71 GLY A C 1
ATOM 560 O O . GLY A 1 71 ? -24.569 24.419 35.212 1.00 57.50 71 GLY A O 1
ATOM 561 N N . ASP A 1 72 ? -24.387 26.113 36.675 1.00 54.16 72 ASP A N 1
ATOM 562 C CA . ASP A 1 72 ? -22.924 26.143 36.816 1.00 54.16 72 ASP A CA 1
ATOM 563 C C . ASP A 1 72 ? -22.116 26.826 35.698 1.00 54.16 72 ASP A C 1
ATOM 565 O O . ASP A 1 72 ? -21.308 26.227 34.992 1.00 54.16 72 ASP A O 1
ATOM 569 N N . ALA A 1 73 ? -22.206 28.157 35.650 1.00 48.78 73 ALA A N 1
ATOM 570 C CA . ALA A 1 73 ? -21.138 29.002 35.117 1.00 48.78 73 ALA A CA 1
ATOM 571 C C . ALA A 1 73 ? -20.723 30.059 36.157 1.00 48.78 73 ALA A C 1
ATOM 573 O O . ALA A 1 73 ? -21.027 31.243 36.034 1.00 48.78 73 ALA A O 1
ATOM 574 N N . GLN A 1 74 ? -20.012 29.627 37.205 1.00 58.03 74 GLN A N 1
ATOM 575 C CA . GLN A 1 74 ? -19.152 30.539 37.966 1.00 58.03 74 GLN A CA 1
ATOM 576 C C . GLN A 1 74 ? -17.928 30.900 37.104 1.00 58.03 74 GLN A C 1
ATOM 578 O O . GLN A 1 74 ? -17.272 29.994 36.579 1.00 58.03 74 GLN A O 1
ATOM 583 N N . PRO A 1 75 ? -17.569 32.187 36.960 1.00 51.41 75 PRO A N 1
ATOM 584 C CA . PRO A 1 75 ? -16.359 32.572 36.251 1.00 51.41 75 PRO A CA 1
ATOM 585 C C . PRO A 1 75 ? -15.136 32.190 37.095 1.00 51.41 75 PRO A C 1
ATOM 587 O O . PRO A 1 75 ? -14.839 32.815 38.112 1.00 51.41 75 PRO A O 1
ATOM 590 N N . GLN A 1 76 ? -14.416 31.150 36.669 1.00 59.53 76 GLN A N 1
ATOM 591 C CA . GLN A 1 76 ? -13.089 30.827 37.190 1.00 59.53 76 GLN A CA 1
ATOM 592 C C . GLN A 1 76 ? -12.139 31.978 36.844 1.00 59.53 76 GLN A C 1
ATOM 594 O O . GLN A 1 76 ? -11.720 32.143 35.698 1.00 59.53 76 GLN A O 1
ATOM 599 N N . VAL A 1 77 ? -11.832 32.805 37.844 1.00 53.72 77 VAL A N 1
ATOM 600 C CA . VAL A 1 77 ? -10.837 33.871 37.737 1.00 53.72 77 VAL A CA 1
ATOM 601 C C . VAL A 1 77 ? -9.471 33.196 37.632 1.00 53.72 77 VAL A C 1
ATOM 603 O O . VAL A 1 77 ? -9.032 32.483 38.533 1.00 53.72 77 VAL A O 1
ATOM 606 N N . ALA A 1 78 ? -8.817 33.358 36.488 1.00 57.19 78 ALA A N 1
ATOM 607 C CA . ALA A 1 78 ? -7.464 32.879 36.279 1.00 57.19 78 ALA A CA 1
ATOM 608 C C . ALA A 1 78 ? -6.510 33.693 37.168 1.00 57.19 78 ALA A C 1
ATOM 610 O O . ALA A 1 78 ? -6.151 34.823 36.843 1.00 57.19 78 ALA A O 1
ATOM 611 N N . SER A 1 79 ? -6.101 33.139 38.307 1.00 59.12 79 SER A N 1
ATOM 612 C CA . SER A 1 79 ? -4.965 33.658 39.067 1.00 59.12 79 SER A CA 1
ATOM 613 C C . SER A 1 79 ? -3.675 33.288 38.335 1.00 59.12 79 SER A C 1
ATOM 615 O O . SER A 1 79 ? -3.105 32.219 38.548 1.00 59.12 79 SER A O 1
ATOM 617 N N . THR A 1 80 ? -3.235 34.175 37.445 1.00 66.06 80 THR A N 1
ATOM 618 C CA . THR A 1 80 ? -1.869 34.199 36.911 1.00 66.06 80 THR A CA 1
ATOM 619 C C . THR A 1 80 ? -0.885 34.450 38.065 1.00 66.06 80 THR A C 1
ATOM 621 O O . THR A 1 80 ? -1.032 35.456 38.763 1.00 66.06 80 THR A O 1
ATOM 624 N N . PRO A 1 81 ? 0.114 33.581 38.301 1.00 69.06 81 PRO A N 1
ATOM 625 C CA . PRO A 1 81 ? 1.168 33.837 39.285 1.00 69.06 81 PRO A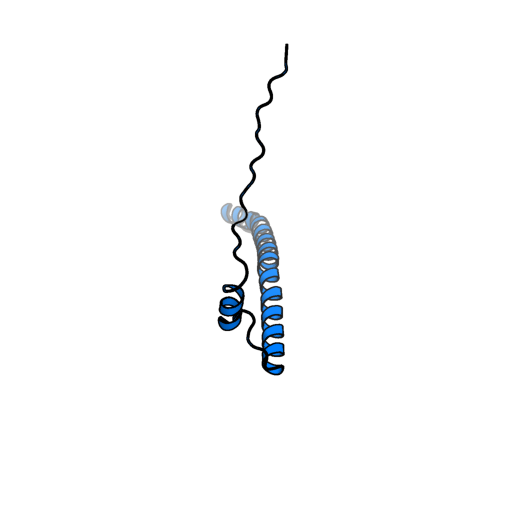 CA 1
ATOM 626 C C . PRO A 1 81 ? 2.051 35.028 38.861 1.00 69.06 81 PRO A C 1
ATOM 628 O O . PRO A 1 81 ? 2.411 35.106 37.684 1.00 69.06 81 PRO A O 1
ATOM 631 N N . PRO A 1 82 ? 2.453 35.940 39.769 1.00 67.94 82 PRO A N 1
ATOM 632 C CA . PRO A 1 82 ? 3.386 37.008 39.429 1.00 67.94 82 PRO A CA 1
ATOM 633 C C . PRO A 1 82 ? 4.807 36.448 39.282 1.00 67.94 82 PRO A C 1
ATOM 635 O O . PRO A 1 82 ? 5.445 36.042 40.252 1.00 67.94 82 PRO A O 1
ATOM 638 N N . ALA A 1 83 ? 5.300 36.443 38.048 1.00 66.19 83 ALA A N 1
ATOM 639 C CA . ALA A 1 83 ? 6.707 36.269 37.729 1.00 66.19 83 ALA A CA 1
ATOM 640 C C . ALA A 1 83 ? 7.411 37.631 37.806 1.00 66.19 83 ALA A C 1
ATOM 642 O O . ALA A 1 83 ? 7.515 38.307 36.792 1.00 66.19 83 ALA A O 1
ATOM 643 N N . ASP A 1 84 ? 7.847 38.045 38.999 1.00 63.91 84 ASP A N 1
ATOM 644 C CA . ASP A 1 84 ? 9.015 38.928 39.144 1.00 63.91 84 ASP A CA 1
ATOM 645 C C . ASP A 1 84 ? 9.448 39.036 40.615 1.00 63.91 84 ASP A C 1
ATOM 647 O O . ASP A 1 84 ? 8.802 39.684 41.438 1.00 63.91 84 ASP A O 1
ATOM 651 N N . ALA A 1 85 ? 10.555 38.383 40.964 1.00 63.81 85 ALA A N 1
ATOM 652 C CA . ALA A 1 85 ? 11.252 38.594 42.228 1.00 63.81 85 ALA A CA 1
ATOM 653 C C . ALA A 1 85 ? 12.748 38.760 41.915 1.00 63.81 85 ALA A C 1
ATOM 655 O O . ALA A 1 85 ? 13.410 37.764 41.614 1.00 63.81 85 ALA A O 1
ATOM 656 N N . PRO A 1 86 ? 13.305 39.986 41.949 1.00 74.62 86 PRO A N 1
ATOM 657 C CA . PRO A 1 86 ? 14.736 40.179 41.752 1.00 74.62 86 PRO A CA 1
ATOM 658 C C . PRO A 1 86 ? 15.532 39.762 43.006 1.00 74.62 86 PRO A C 1
ATOM 660 O O . PRO A 1 86 ? 15.055 39.949 44.133 1.00 74.62 86 PRO A O 1
ATOM 663 N N . PRO A 1 87 ? 16.756 39.222 42.847 1.00 70.69 87 PRO A N 1
ATOM 664 C CA . PRO A 1 87 ? 17.622 38.885 43.972 1.00 70.69 87 PRO A CA 1
ATOM 665 C C . PRO A 1 87 ? 18.096 40.165 44.671 1.00 70.69 87 PRO A C 1
ATOM 667 O O . PRO A 1 87 ? 18.637 41.069 44.038 1.00 70.69 87 PRO A O 1
ATOM 670 N N . ARG A 1 88 ? 17.889 40.244 45.991 1.00 60.22 88 ARG A N 1
ATOM 671 C CA . ARG A 1 88 ? 18.452 41.314 46.823 1.00 60.22 88 ARG A CA 1
ATOM 672 C C . ARG A 1 88 ? 19.979 41.186 46.850 1.00 60.22 88 ARG A C 1
ATOM 674 O O . ARG A 1 88 ? 20.481 40.132 47.240 1.00 60.22 88 ARG A O 1
ATOM 681 N N . ALA A 1 89 ? 20.667 42.260 46.476 1.00 63.28 89 ALA A N 1
ATOM 682 C CA . ALA A 1 89 ? 22.084 42.514 46.720 1.00 63.28 89 ALA A CA 1
ATOM 683 C C . ALA A 1 89 ? 22.212 43.809 47.529 1.00 63.28 89 ALA A C 1
ATOM 685 O O . ALA A 1 89 ? 21.390 44.723 47.277 1.00 63.28 89 ALA A O 1
#

pLDDT: mean 74.14, std 14.59, range [48.78, 98.06]

Solvent-accessible surface area (backbone atoms only — not comparable to full-atom values): 5744 Å² total; per-residue (Å²): 125,66,86,45,77,67,47,47,54,52,62,66,45,46,64,59,52,50,52,51,51,51,52,50,50,52,54,51,46,57,66,53,48,65,62,50,58,57,53,51,53,57,48,50,55,49,55,51,28,59,76,68,73,45,81,66,93,80,66,69,58,66,73,60,58,60,63,57,71,78,57,89,85,77,83,81,76,82,80,75,79,87,89,80,80,81,84,89,129

Sequence (89 aa):
MPESWWGNAIFSLIPTIMLGLIFWMVLRMIIRGDR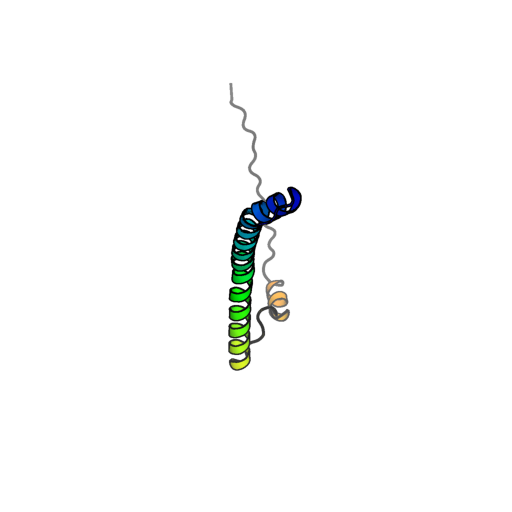TARREYDRIEAEERAKAGLPPKGERPLAAADAAAEGDAQPQVASTPPADAPPRA

Secondary structure (DSSP, 8-state):
---SHHHHHHHHHHHHHHHHHHHHHHHHHHHHHHHHHHHHHHHHHHHHHHHTTPPPTT---HHHHHHHSSS--------------PPP-

Radius of gyration: 32.26 Å; Cα contacts (8 Å, |Δi|>4): 10; chains: 1; bounding box: 58×57×79 Å

Foldseek 3Di:
DCPDPVVVVVVVCVVVVVVVVVVVVVVVCVVVVVVVVVVVVLVVVVVVCVVVVHDRPPPPPVVVVVVVVVDDDDPPDDPDDDPDDDDDD

Mean predicted aligned error: 17.57 Å